Protein AF-A0A7G3UUT9-F1 (afdb_monomer)

Nearest PDB structures (foldseek):
  7acj-assembly1_x  TM=7.736E-01  e=1.007E-02  Escherichia coli K-12
  4v6m-assembly1_AS  TM=7.422E-01  e=5.685E-02  Escherichia coli K-12
  8apo-assembly1_Bs  TM=7.148E-01  e=2.995E-01  Polytomella magna

Stru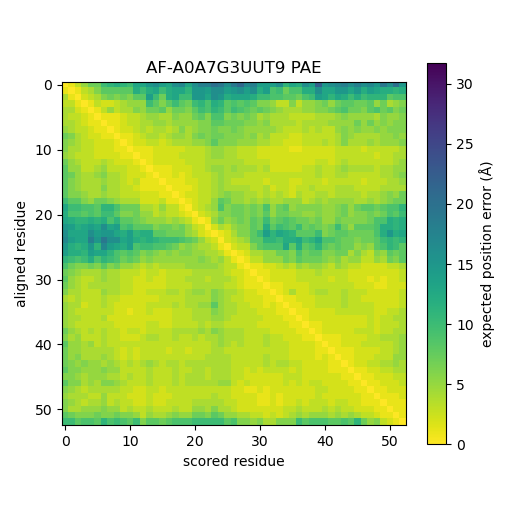cture (mmCIF, N/CA/C/O backbone):
data_AF-A0A7G3UUT9-F1
#
_entry.id   AF-A0A7G3UUT9-F1
#
loop_
_atom_site.group_PDB
_atom_site.id
_atom_site.type_symbol
_atom_site.label_atom_id
_atom_site.label_alt_id
_atom_site.label_comp_id
_atom_site.label_asym_id
_atom_site.label_entity_id
_atom_site.label_seq_id
_atom_site.pdbx_PDB_ins_code
_atom_site.Cartn_x
_atom_site.Cartn_y
_atom_site.Cartn_z
_atom_site.occupancy
_atom_site.B_iso_or_equiv
_atom_site.auth_seq_id
_atom_site.auth_comp_id
_atom_site.auth_asym_id
_atom_site.auth_atom_id
_atom_site.pdbx_PDB_model_num
ATOM 1 N N . MET A 1 1 ? 2.714 -22.905 2.442 1.00 61.00 1 MET A N 1
ATOM 2 C CA . MET A 1 1 ? 3.816 -22.672 3.403 1.00 61.00 1 MET A CA 1
ATOM 3 C C . MET A 1 1 ? 3.972 -21.178 3.656 1.00 61.00 1 MET A C 1
ATOM 5 O O . MET A 1 1 ? 4.049 -20.436 2.676 1.00 61.00 1 MET A O 1
ATOM 9 N N . PRO A 1 2 ? 3.979 -20.707 4.916 1.00 73.69 2 PRO A N 1
ATOM 10 C CA . PRO A 1 2 ? 4.233 -19.301 5.214 1.00 73.69 2 PRO A CA 1
ATOM 11 C C . PRO A 1 2 ? 5.656 -18.928 4.775 1.00 73.69 2 PRO A C 1
ATOM 13 O O . PRO A 1 2 ? 6.634 -19.482 5.259 1.00 73.69 2 PRO A O 1
ATOM 16 N N . ARG A 1 3 ? 5.772 -17.988 3.829 1.00 81.12 3 ARG A N 1
ATOM 17 C CA . ARG A 1 3 ? 7.067 -17.470 3.336 1.00 81.12 3 ARG A CA 1
ATOM 18 C C . ARG A 1 3 ? 7.672 -16.393 4.243 1.00 81.12 3 ARG A C 1
ATOM 20 O O . ARG A 1 3 ? 8.811 -15.988 4.038 1.00 81.12 3 ARG A O 1
ATOM 27 N N . ARG A 1 4 ? 6.895 -15.882 5.202 1.00 85.38 4 ARG A N 1
ATOM 28 C CA . ARG A 1 4 ? 7.292 -14.807 6.120 1.00 85.38 4 ARG A CA 1
ATOM 29 C C . ARG A 1 4 ? 7.650 -15.377 7.487 1.00 85.38 4 ARG A C 1
ATOM 31 O O . ARG A 1 4 ? 7.136 -16.410 7.900 1.00 85.38 4 ARG A O 1
ATOM 38 N N . SER A 1 5 ? 8.511 -14.664 8.198 1.00 88.00 5 SER A N 1
ATOM 39 C CA . SER A 1 5 ? 8.951 -15.027 9.545 1.00 88.00 5 SER A CA 1
ATOM 40 C C . SER A 1 5 ? 7.940 -14.535 10.578 1.00 88.00 5 SER A C 1
ATOM 42 O O . SER A 1 5 ? 8.007 -13.398 11.028 1.00 88.00 5 SER A O 1
ATOM 44 N N . ILE A 1 6 ? 7.002 -15.411 10.934 1.00 86.81 6 ILE A N 1
ATOM 45 C CA . ILE A 1 6 ? 5.847 -15.102 11.793 1.00 86.81 6 ILE A CA 1
ATOM 46 C C . ILE A 1 6 ? 6.274 -14.602 13.183 1.00 86.81 6 ILE A C 1
ATOM 48 O O . ILE A 1 6 ? 5.697 -13.647 13.690 1.00 86.81 6 ILE A O 1
ATOM 52 N N . TRP A 1 7 ? 7.326 -15.183 13.766 1.00 92.62 7 TRP A N 1
ATOM 53 C CA . TRP A 1 7 ? 7.797 -14.840 15.115 1.00 92.62 7 TRP A CA 1
ATOM 54 C C . TRP A 1 7 ? 8.321 -13.400 15.256 1.00 92.62 7 TRP A C 1
ATOM 56 O O . TRP A 1 7 ? 8.352 -12.875 16.361 1.00 92.62 7 TRP A O 1
ATOM 66 N N . LYS A 1 8 ? 8.707 -12.744 14.149 1.00 90.44 8 LYS A N 1
ATOM 67 C CA . LYS A 1 8 ? 9.154 -11.337 14.139 1.00 90.44 8 LYS A CA 1
ATOM 68 C C . LYS A 1 8 ? 7.997 -10.336 14.079 1.00 90.44 8 LYS A C 1
ATOM 70 O O . LYS A 1 8 ? 8.237 -9.133 14.110 1.00 90.44 8 LYS A O 1
ATOM 75 N N . GLY A 1 9 ? 6.763 -10.823 13.963 1.00 90.69 9 GLY A N 1
ATOM 76 C CA . GLY A 1 9 ? 5.579 -9.994 13.797 1.00 90.69 9 GLY A CA 1
ATOM 77 C C . GLY A 1 9 ? 5.396 -9.455 12.376 1.00 90.69 9 GLY A C 1
ATOM 78 O O . GLY A 1 9 ? 6.091 -9.822 11.422 1.00 90.69 9 GLY A O 1
ATOM 79 N N . SER A 1 10 ? 4.393 -8.592 12.229 1.00 91.44 10 SER A N 1
ATOM 80 C CA . SER A 1 10 ? 4.064 -7.933 10.968 1.00 91.44 10 SER A CA 1
ATOM 81 C C . SER A 1 10 ? 5.111 -6.885 10.601 1.00 91.44 10 SER A C 1
ATOM 83 O O . SER A 1 10 ? 5.460 -6.029 11.408 1.00 91.44 10 SER A O 1
ATOM 85 N N . PHE A 1 11 ? 5.552 -6.900 9.347 1.00 92.00 11 PHE A N 1
ATOM 86 C CA . PHE A 1 11 ? 6.418 -5.862 8.794 1.00 92.00 11 PHE A CA 1
ATOM 87 C C . PHE A 1 11 ? 5.584 -4.809 8.060 1.00 92.00 11 PHE A C 1
ATOM 89 O O . PHE A 1 11 ? 4.735 -5.178 7.247 1.00 92.00 11 PHE A O 1
ATOM 96 N N . VAL A 1 12 ? 5.859 -3.523 8.286 1.00 92.38 12 VAL A N 1
ATOM 97 C CA . VAL A 1 12 ? 5.286 -2.394 7.536 1.00 92.38 12 VAL A CA 1
ATOM 98 C C . VAL A 1 12 ? 6.422 -1.463 7.122 1.00 92.38 12 VAL A C 1
ATOM 100 O O . VAL A 1 12 ? 7.276 -1.117 7.933 1.00 92.38 12 VAL A O 1
ATOM 103 N N . ASP A 1 13 ? 6.454 -1.071 5.849 1.00 92.19 13 ASP A N 1
ATOM 104 C CA . ASP A 1 13 ? 7.461 -0.136 5.347 1.00 92.19 13 ASP A CA 1
ATOM 105 C C . ASP A 1 13 ? 7.292 1.265 5.948 1.00 92.19 13 ASP A C 1
ATOM 107 O O . ASP A 1 13 ? 6.170 1.762 6.072 1.00 92.19 13 ASP A O 1
ATOM 111 N N . ALA A 1 14 ? 8.399 1.955 6.229 1.00 89.69 14 ALA A N 1
ATOM 112 C CA . ALA A 1 14 ? 8.370 3.289 6.834 1.00 89.69 14 ALA A CA 1
ATOM 113 C C . ALA A 1 14 ? 7.616 4.308 5.958 1.00 89.69 14 ALA A C 1
ATOM 115 O O . ALA A 1 14 ? 6.926 5.192 6.465 1.00 89.69 14 ALA A O 1
ATOM 116 N N . PHE A 1 15 ? 7.704 4.161 4.633 1.00 86.56 15 PHE A N 1
ATOM 117 C CA . PHE A 1 15 ? 6.961 4.988 3.682 1.00 86.56 15 PHE A CA 1
ATOM 118 C C . PHE A 1 15 ? 5.441 4.783 3.797 1.00 86.56 15 PHE A C 1
ATOM 120 O O . PHE A 1 15 ? 4.691 5.756 3.828 1.00 86.56 15 PHE A O 1
ATOM 127 N N . LEU A 1 16 ? 4.990 3.529 3.919 1.00 87.12 16 LEU A N 1
ATOM 1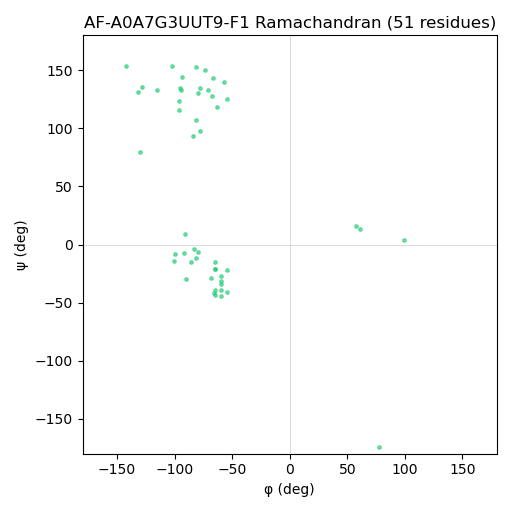28 C CA . LEU A 1 16 ? 3.576 3.181 4.110 1.00 87.12 16 LEU A CA 1
ATOM 129 C C . LEU A 1 16 ? 3.050 3.685 5.454 1.00 87.12 16 LEU A C 1
ATOM 131 O O . LEU A 1 16 ? 1.966 4.259 5.503 1.00 87.12 16 LEU A O 1
ATOM 135 N N . PHE A 1 17 ? 3.850 3.548 6.512 1.00 86.50 17 PHE A N 1
ATOM 136 C CA . PHE A 1 17 ? 3.507 4.061 7.835 1.00 86.50 17 PHE A CA 1
ATOM 137 C C . PHE A 1 17 ? 3.303 5.585 7.828 1.00 86.50 17 PHE A C 1
ATOM 139 O O . PHE A 1 17 ? 2.310 6.088 8.346 1.00 86.50 17 PHE A O 1
ATOM 146 N N . ARG A 1 18 ? 4.190 6.334 7.157 1.00 83.88 18 ARG A N 1
ATOM 147 C CA . ARG A 1 18 ? 4.049 7.794 6.999 1.00 83.88 18 ARG A CA 1
ATOM 148 C C . ARG A 1 18 ? 2.824 8.190 6.177 1.00 83.88 18 ARG A C 1
ATOM 150 O O . ARG A 1 18 ? 2.179 9.185 6.493 1.00 83.88 18 ARG A O 1
ATOM 157 N N . MET A 1 19 ? 2.504 7.442 5.121 1.00 79.31 19 MET A N 1
ATOM 158 C CA . MET A 1 19 ? 1.326 7.731 4.298 1.00 79.31 19 MET A CA 1
ATOM 159 C C . MET A 1 19 ? 0.014 7.468 5.038 1.00 79.31 19 MET A C 1
ATOM 161 O O . MET A 1 19 ? -0.966 8.162 4.778 1.00 79.31 19 MET A O 1
ATOM 165 N N . ASN A 1 20 ? 0.002 6.530 5.987 1.00 77.50 20 ASN A N 1
ATOM 166 C CA . ASN A 1 20 ? -1.185 6.226 6.781 1.00 77.50 20 ASN A CA 1
ATOM 167 C C . ASN A 1 20 ? -1.708 7.432 7.581 1.00 77.50 20 ASN A C 1
ATOM 169 O O . ASN A 1 20 ? -2.909 7.603 7.759 1.00 77.50 20 ASN A O 1
ATOM 173 N N . GLN A 1 21 ? -0.813 8.330 8.003 1.00 79.94 21 GLN A N 1
ATOM 174 C CA . GLN A 1 21 ? -1.188 9.541 8.740 1.00 79.94 21 GLN A CA 1
ATOM 175 C C . GLN A 1 21 ? -2.033 10.523 7.905 1.00 79.94 21 GLN A C 1
ATOM 177 O O . GLN A 1 21 ? -2.638 11.435 8.462 1.00 79.94 21 GLN A O 1
ATOM 182 N N . LYS A 1 22 ? -2.085 10.366 6.572 1.00 77.19 22 LYS A N 1
ATOM 183 C CA . LYS A 1 22 ? -2.816 11.248 5.650 1.00 77.19 22 LYS A CA 1
ATOM 184 C C . LYS A 1 22 ? -3.695 10.429 4.700 1.00 77.19 22 LYS A C 1
ATOM 186 O O . LYS A 1 22 ? -3.337 10.232 3.540 1.00 77.19 22 LYS A O 1
ATOM 191 N N . ARG A 1 23 ? -4.867 9.993 5.177 1.00 70.25 23 ARG A N 1
ATOM 192 C CA . ARG A 1 23 ? -5.807 9.130 4.426 1.00 70.25 23 ARG A CA 1
ATOM 193 C C . ARG A 1 23 ? -6.216 9.676 3.053 1.00 70.25 23 ARG A C 1
ATOM 195 O O . ARG A 1 23 ? -6.203 8.928 2.081 1.00 70.25 23 ARG A O 1
ATOM 202 N N . GLU A 1 24 ? -6.474 10.980 2.936 1.00 65.56 24 GLU A N 1
ATOM 203 C CA . GLU A 1 24 ? -6.792 11.623 1.645 1.00 65.56 24 GLU A CA 1
ATOM 204 C C . GLU A 1 24 ? -5.667 11.470 0.606 1.00 65.56 24 GLU A C 1
ATOM 206 O O . GLU A 1 24 ? -5.917 11.407 -0.593 1.00 65.56 24 GLU A O 1
ATOM 211 N N . SER A 1 25 ? -4.414 11.330 1.052 1.00 65.38 25 SER A N 1
ATOM 212 C CA . SER A 1 25 ? -3.253 11.189 0.169 1.00 65.38 25 SER A CA 1
ATOM 213 C C . SER A 1 25 ? -3.066 9.772 -0.393 1.00 65.38 25 SER A C 1
ATOM 215 O O . SER A 1 25 ? -2.144 9.573 -1.192 1.00 65.38 25 SER A O 1
ATOM 217 N N . LEU A 1 26 ? -3.858 8.785 0.038 1.00 69.81 26 LEU A N 1
ATOM 218 C CA . LEU A 1 26 ? -3.690 7.382 -0.361 1.00 69.81 26 LEU A CA 1
ATOM 219 C C . LEU A 1 26 ? -4.474 7.013 -1.624 1.00 69.81 26 LEU A C 1
ATOM 221 O O . LEU A 1 26 ? -3.996 6.172 -2.388 1.00 69.81 26 LEU A O 1
ATOM 225 N N . LYS A 1 27 ? -5.613 7.671 -1.885 1.00 77.88 27 LYS A N 1
ATOM 226 C CA . LYS A 1 27 ? -6.4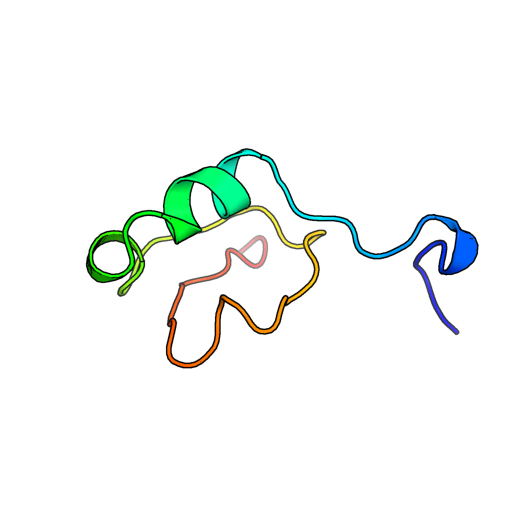68 7.376 -3.045 1.00 77.88 27 LYS A CA 1
ATOM 227 C C . LYS A 1 27 ? -5.659 7.436 -4.346 1.00 77.88 27 LYS A C 1
ATOM 229 O O . LYS A 1 27 ? -4.998 8.429 -4.641 1.00 77.88 27 LYS A O 1
ATOM 234 N N . ASN A 1 28 ? -5.706 6.350 -5.118 1.00 80.88 28 ASN A N 1
ATOM 235 C CA . ASN A 1 28 ? -5.011 6.169 -6.402 1.00 80.88 28 ASN A CA 1
ATOM 236 C C . ASN A 1 28 ? -3.479 6.339 -6.364 1.00 80.88 28 ASN A C 1
ATOM 238 O O . ASN A 1 28 ? -2.839 6.466 -7.413 1.00 80.88 28 ASN A O 1
ATOM 242 N N . ARG A 1 29 ? -2.849 6.303 -5.185 1.00 87.12 29 ARG A N 1
ATOM 243 C CA . ARG A 1 29 ? -1.395 6.430 -5.080 1.00 87.12 29 ARG A CA 1
ATOM 244 C C . ARG A 1 29 ? -0.704 5.120 -5.443 1.00 87.12 29 ARG A C 1
ATOM 246 O O . ARG A 1 29 ? -1.090 4.051 -4.973 1.00 87.12 29 ARG A O 1
ATOM 253 N N . LYS A 1 30 ? 0.347 5.209 -6.264 1.00 91.12 30 LYS A N 1
ATOM 254 C CA . LYS A 1 30 ? 1.180 4.059 -6.636 1.00 91.12 30 LYS A CA 1
ATOM 255 C C . LYS A 1 30 ? 2.186 3.735 -5.533 1.00 91.12 30 LYS A C 1
ATOM 257 O O . LYS A 1 30 ? 2.893 4.619 -5.051 1.00 91.12 30 LYS A O 1
ATOM 262 N N . ILE A 1 31 ? 2.249 2.465 -5.149 1.00 92.12 31 ILE A N 1
ATOM 263 C CA . ILE A 1 31 ? 3.121 1.930 -4.105 1.00 92.12 31 ILE A CA 1
ATOM 264 C C . ILE A 1 31 ? 3.892 0.739 -4.667 1.00 92.12 31 ILE A C 1
ATOM 266 O O . ILE A 1 31 ? 3.332 -0.143 -5.313 1.00 92.12 31 ILE A O 1
ATOM 270 N N . TRP A 1 32 ? 5.189 0.694 -4.372 1.00 92.12 32 TRP A N 1
ATOM 271 C CA . TRP A 1 32 ? 6.085 -0.389 -4.788 1.00 92.12 32 TRP A CA 1
ATOM 272 C C . TRP A 1 32 ? 6.368 -1.402 -3.670 1.00 92.12 32 TRP A C 1
ATOM 274 O O . TRP A 1 32 ? 6.867 -2.498 -3.924 1.00 92.12 32 TRP A O 1
ATOM 284 N N . SER A 1 33 ? 6.039 -1.068 -2.420 1.00 92.12 33 SER A N 1
ATOM 285 C CA . SER A 1 33 ? 6.277 -1.947 -1.274 1.00 92.12 33 SER A CA 1
ATOM 286 C C . SER A 1 33 ? 5.233 -3.066 -1.202 1.00 92.12 33 SER A C 1
ATOM 288 O O . SER A 1 33 ? 4.143 -2.888 -0.669 1.00 92.12 33 SER A O 1
ATOM 290 N N . ARG A 1 34 ? 5.592 -4.249 -1.715 1.00 92.12 34 ARG A N 1
ATOM 291 C CA . ARG A 1 34 ? 4.757 -5.473 -1.679 1.00 92.12 34 ARG A CA 1
ATOM 292 C C . ARG A 1 34 ? 5.010 -6.369 -0.460 1.00 92.12 34 ARG A C 1
ATOM 294 O O . ARG A 1 34 ? 4.343 -7.381 -0.271 1.00 92.12 34 ARG A O 1
ATOM 301 N N . ARG A 1 35 ? 6.037 -6.042 0.329 1.00 91.25 35 ARG A N 1
ATOM 302 C CA . ARG A 1 35 ? 6.470 -6.820 1.504 1.00 91.25 35 ARG A CA 1
ATOM 303 C C . ARG A 1 35 ? 5.706 -6.461 2.781 1.00 91.25 35 ARG A C 1
ATOM 305 O O . ARG A 1 35 ? 5.794 -7.202 3.755 1.00 91.25 35 ARG A O 1
ATOM 312 N N . SER A 1 36 ? 4.999 -5.334 2.768 1.00 91.81 36 SER A N 1
ATOM 313 C CA . SER A 1 36 ? 4.277 -4.812 3.924 1.00 91.81 36 SER A CA 1
ATOM 314 C C . SER A 1 36 ? 3.021 -5.617 4.229 1.00 91.81 36 SER A C 1
ATOM 316 O O . SER A 1 36 ? 2.393 -6.193 3.342 1.00 91.81 36 SER A O 1
ATOM 318 N N . SER A 1 37 ? 2.673 -5.651 5.507 1.00 91.56 37 SER A N 1
ATOM 319 C CA . SER A 1 37 ? 1.484 -6.303 6.040 1.00 91.56 37 SER A CA 1
ATOM 320 C C . SER A 1 37 ? 0.349 -5.287 6.131 1.00 91.56 37 SER A C 1
ATOM 322 O O . SER A 1 37 ? 0.584 -4.119 6.440 1.00 91.56 37 SER A O 1
ATOM 324 N N . ILE A 1 38 ? -0.877 -5.731 5.868 1.00 91.31 38 ILE A N 1
ATOM 325 C CA . ILE A 1 38 ? -2.071 -4.893 5.985 1.00 91.31 38 ILE A CA 1
ATOM 326 C C . ILE A 1 38 ? -2.475 -4.871 7.466 1.00 91.31 38 ILE A C 1
ATOM 328 O O . ILE A 1 38 ? -2.920 -5.882 8.002 1.00 91.31 38 ILE A O 1
ATOM 332 N N . SER 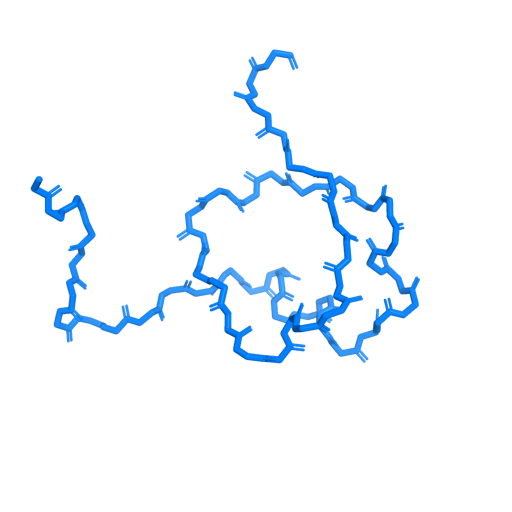A 1 39 ? -2.243 -3.735 8.122 1.00 89.44 39 SER A N 1
ATOM 333 C CA . SER A 1 39 ? -2.705 -3.413 9.479 1.00 89.44 39 SER A CA 1
ATOM 334 C C . SER A 1 39 ? -4.172 -2.935 9.469 1.00 89.44 39 SER A C 1
ATOM 336 O O . SER A 1 39 ? -4.585 -2.340 8.469 1.00 89.44 39 SER A O 1
ATOM 338 N N . PRO A 1 40 ? -4.950 -3.109 10.561 1.00 90.75 40 PRO A N 1
ATOM 339 C CA . PRO A 1 40 ? -6.321 -2.588 10.677 1.00 90.75 40 PRO A CA 1
ATOM 340 C C . PRO A 1 40 ? -6.458 -1.080 10.424 1.00 90.75 40 PRO A C 1
ATOM 342 O O . PRO A 1 40 ? -7.524 -0.596 10.068 1.00 90.75 40 PRO A O 1
ATOM 345 N N . GLU A 1 41 ? -5.374 -0.322 10.563 1.00 87.31 41 GLU A N 1
ATOM 346 C CA . GLU A 1 41 ? -5.367 1.120 10.309 1.00 87.31 41 GLU A CA 1
ATOM 347 C C . GLU A 1 41 ? -5.647 1.484 8.836 1.00 87.31 41 GLU A C 1
ATOM 349 O O . GLU A 1 41 ? -6.073 2.607 8.561 1.00 87.31 41 GLU A O 1
ATOM 354 N N . PHE A 1 42 ? -5.429 0.537 7.911 1.00 88.06 42 PHE A N 1
ATOM 355 C CA . PHE A 1 42 ? -5.628 0.698 6.465 1.00 88.06 42 PHE A CA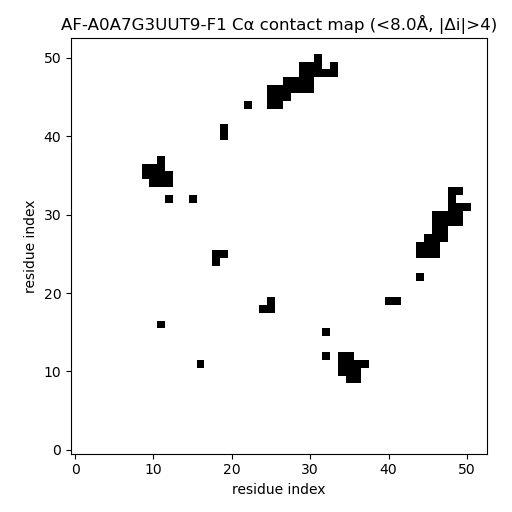 1
ATOM 356 C C . PHE A 1 42 ? -7.029 0.303 5.979 1.00 88.06 42 PHE A C 1
ATOM 358 O O . PHE A 1 42 ? -7.248 0.207 4.769 1.00 88.06 42 PHE A O 1
ATOM 365 N N . VAL A 1 43 ? -7.975 0.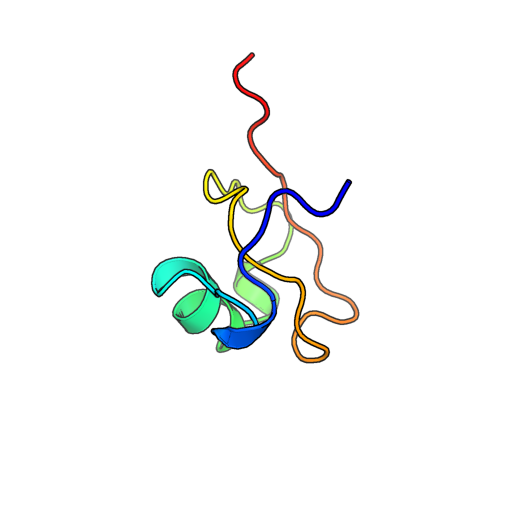041 6.884 1.00 89.81 43 VAL A N 1
ATOM 366 C CA . VAL A 1 43 ? -9.375 -0.182 6.500 1.00 89.81 43 VAL A CA 1
ATOM 367 C C . VAL A 1 43 ? -9.887 1.041 5.722 1.00 89.81 43 VAL A C 1
ATOM 369 O O . VAL A 1 43 ? -9.500 2.178 5.999 1.00 89.81 43 VAL A O 1
ATOM 372 N N . ASP A 1 44 ? -10.671 0.781 4.675 1.00 88.88 44 ASP A N 1
ATOM 373 C CA . ASP A 1 44 ? -11.213 1.773 3.734 1.00 88.88 44 ASP A CA 1
ATOM 374 C C . ASP A 1 44 ? -10.174 2.593 2.943 1.00 88.88 44 ASP A C 1
ATOM 376 O O . ASP A 1 44 ? -10.509 3.576 2.279 1.00 88.88 44 ASP A O 1
ATOM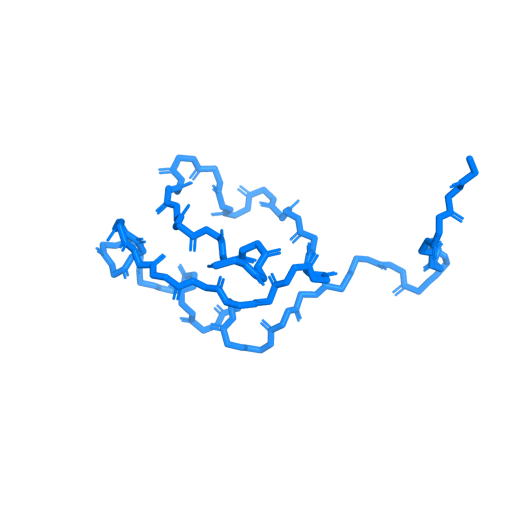 380 N N . CYS A 1 45 ? -8.903 2.179 2.949 1.00 87.19 45 CYS A N 1
ATOM 381 C CA . CYS A 1 45 ? -7.860 2.781 2.122 1.00 87.19 45 CYS A CA 1
ATOM 382 C C . CYS A 1 45 ? -7.681 2.007 0.807 1.00 87.19 45 CYS A C 1
ATOM 384 O O . CYS A 1 45 ? -7.531 0.786 0.801 1.00 87.19 45 CYS A O 1
ATOM 386 N N . SER A 1 46 ? -7.620 2.724 -0.317 1.00 88.38 46 SER A N 1
ATOM 387 C CA . SER A 1 46 ? -7.341 2.152 -1.639 1.00 88.38 46 SER A CA 1
ATOM 388 C C . SER A 1 46 ? -6.022 2.682 -2.199 1.00 88.38 46 SER A C 1
ATOM 390 O O . SER A 1 46 ? -5.756 3.881 -2.162 1.00 88.38 46 SER A O 1
ATOM 392 N N . VAL A 1 47 ? -5.177 1.783 -2.713 1.00 90.50 47 VAL A N 1
ATOM 393 C CA . VAL A 1 47 ? -3.853 2.102 -3.277 1.00 90.50 47 VAL A CA 1
ATOM 394 C C . VAL A 1 47 ? -3.570 1.237 -4.502 1.00 90.50 47 VAL A C 1
ATOM 396 O O . VAL A 1 47 ? -4.073 0.121 -4.620 1.00 90.50 47 VAL A O 1
ATOM 399 N N . LEU A 1 48 ? -2.728 1.729 -5.408 1.00 92.69 48 LEU A N 1
ATOM 400 C CA . LEU A 1 48 ? -2.288 0.989 -6.590 1.00 92.69 48 LEU A CA 1
ATOM 401 C C . LEU A 1 48 ? -0.942 0.319 -6.303 1.00 92.69 48 LEU A C 1
ATOM 403 O O . LEU A 1 48 ? 0.060 0.998 -6.090 1.00 92.69 48 LEU A O 1
ATOM 407 N N . ILE A 1 49 ? -0.893 -1.012 -6.311 1.00 93.88 49 ILE A N 1
ATOM 408 C CA . ILE A 1 49 ? 0.334 -1.767 -6.020 1.00 93.88 49 ILE A CA 1
ATOM 409 C C . ILE A 1 49 ? 1.036 -2.137 -7.329 1.00 93.88 49 ILE A C 1
ATOM 411 O O . ILE A 1 49 ? 0.459 -2.809 -8.182 1.00 93.88 49 ILE A O 1
ATOM 415 N N . TYR A 1 50 ? 2.298 -1.734 -7.478 1.00 94.56 50 TYR A N 1
ATOM 416 C CA . TYR A 1 50 ? 3.112 -2.095 -8.637 1.00 94.56 50 TYR A CA 1
ATOM 417 C C . TYR A 1 50 ? 3.423 -3.597 -8.648 1.00 94.56 50 TYR A C 1
ATOM 419 O O . TYR A 1 50 ? 3.925 -4.143 -7.664 1.00 94.56 50 TYR A O 1
ATOM 427 N N . ASN A 1 51 ? 3.152 -4.273 -9.765 1.00 95.19 51 ASN A N 1
ATOM 428 C CA . ASN A 1 51 ? 3.304 -5.724 -9.898 1.00 95.19 51 ASN A CA 1
ATOM 429 C C . ASN A 1 51 ? 4.603 -6.159 -10.609 1.00 95.19 51 ASN A C 1
ATOM 431 O O . ASN A 1 51 ? 4.916 -7.349 -10.561 1.00 95.19 51 ASN A O 1
ATOM 435 N N . GLY A 1 52 ? 5.383 -5.235 -11.183 1.00 92.94 52 GLY A N 1
AT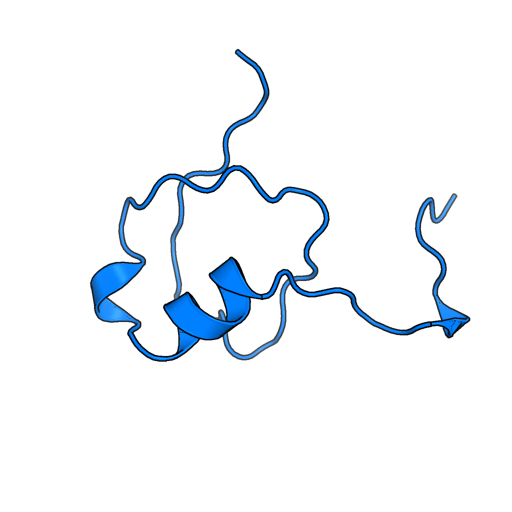OM 436 C CA . GLY A 1 52 ? 6.600 -5.555 -11.947 1.00 92.94 52 GLY A CA 1
ATOM 437 C C . GLY A 1 52 ? 6.423 -5.558 -13.467 1.00 92.94 52 GLY A C 1
ATOM 438 O O . GLY A 1 52 ? 7.368 -5.916 -14.162 1.00 92.94 52 GLY A O 1
ATOM 439 N N . LYS A 1 53 ? 5.233 -5.206 -13.965 1.00 90.00 53 LYS A N 1
ATOM 440 C CA . LYS A 1 53 ? 4.937 -5.016 -15.388 1.00 90.00 53 LYS A CA 1
AT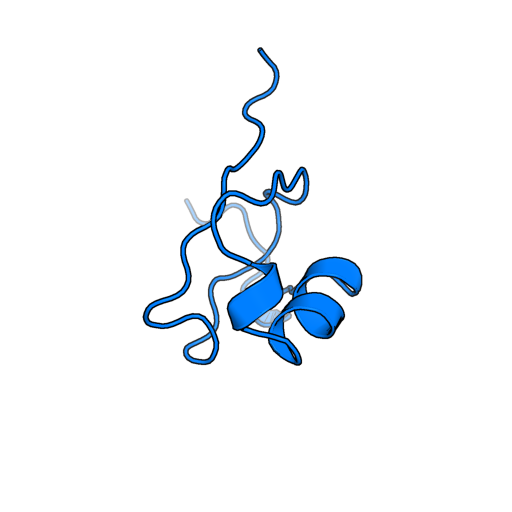OM 441 C C . LYS A 1 53 ? 4.675 -3.548 -15.692 1.00 90.00 53 LYS A C 1
ATOM 443 O O . LYS A 1 53 ? 4.229 -2.831 -14.767 1.00 90.00 53 LYS A O 1
#

Secondary structure (DSSP, 8-state):
---S-GGG-----HHHHHHHT-GGGTTT-EE---S----GGGTT---EE----

pLDDT: mean 86.18, std 8.07, range [61.0, 95.19]

Foldseek 3Di:
DDPDDPVVPFDADPVRVVCLVPQVSQPAAEDAPPRGDDDPSCPPGDHHYDDPD

Organism: NCBI:txid145231

InterPro domains:
  IPR002222 Small ribosomal subunit protein uS19 [PF00203] (4-53)
  IPR002222 Small ribosomal subunit protein uS19 [PIRSF002144] (3-53)
  IPR023575 Small ribosomal subunit protein uS19, superfamily [G3DSA:3.30.860.10] (1-53)
  IPR023575 Small ribosomal subunit protein uS19, superfamily [SSF54570] (3-53)

Mean predicted aligned error: 4.65 Å

Solvent-accessible surface area (backbone atoms only — not comparable to full-atom values): 3660 Å² total; per-residue (Å²): 131,84,91,65,67,67,93,78,52,85,49,66,48,71,69,58,60,60,46,62,81,38,66,84,71,35,61,78,32,81,41,75,79,80,80,46,53,91,53,83,88,52,66,99,63,50,65,39,73,63,83,88,122

Radius of gyration: 12.03 Å; Cα contacts (8 Å, |Δi|>4): 45; chains: 1; bounding box: 20×34×30 Å

Sequence (53 aa):
MPRRSIWKGSFVDAFLFRMNQKRESLKNRKIWSRRSSISPEFVDCSVLIYNGK